Protein AF-A0A2N5Z7J4-F1 (afdb_monomer_lite)

Secondary structure (DSSP, 8-state):
-----------HHHHHHHHHHHHSGGGGGGSTGGGHHHHHHHHHHHHHHHTTPPPBTTBS------------S-----

Structure (mmCIF, N/CA/C/O backbone):
data_AF-A0A2N5Z7J4-F1
#
_entry.id   AF-A0A2N5Z7J4-F1
#
loop_
_atom_site.group_PDB
_atom_site.id
_atom_site.type_symbol
_atom_site.label_atom_id
_atom_site.label_alt_id
_atom_site.label_comp_id
_atom_site.label_asym_id
_atom_site.label_entity_id
_atom_site.label_seq_id
_atom_site.pdbx_PDB_ins_code
_atom_site.Cartn_x
_atom_site.Cartn_y
_atom_site.Cartn_z
_atom_site.occupancy
_atom_site.B_iso_or_equiv
_atom_site.auth_seq_id
_atom_site.auth_comp_id
_atom_site.auth_asym_id
_atom_site.auth_atom_id
_atom_site.pdbx_PDB_model_num
ATOM 1 N N . MET A 1 1 ? -2.146 12.913 43.106 1.00 39.59 1 MET A N 1
ATOM 2 C CA . MET A 1 1 ? -1.011 12.198 42.485 1.00 39.59 1 MET A CA 1
ATOM 3 C C . MET A 1 1 ? -1.571 11.347 41.359 1.00 39.59 1 MET A C 1
ATOM 5 O O . MET A 1 1 ? -2.438 10.527 41.629 1.00 39.59 1 MET A O 1
ATOM 9 N N . LEU A 1 2 ? -1.168 11.590 40.112 1.00 46.78 2 LEU A N 1
ATOM 10 C CA . LEU A 1 2 ? -1.542 10.736 38.984 1.00 46.78 2 LEU A CA 1
ATOM 11 C C . LEU A 1 2 ? -0.660 9.488 39.033 1.00 46.78 2 LEU A C 1
ATOM 13 O O . LEU A 1 2 ? 0.557 9.588 38.901 1.00 46.78 2 LEU A O 1
ATOM 17 N N . VAL A 1 3 ? -1.269 8.330 39.275 1.00 57.88 3 VAL A N 1
ATOM 18 C CA . VAL A 1 3 ? -0.589 7.041 39.145 1.00 57.88 3 VAL A CA 1
ATOM 19 C C . VAL A 1 3 ? -0.280 6.856 37.657 1.00 57.88 3 VAL A C 1
ATOM 21 O O . VAL A 1 3 ? -1.216 6.910 36.854 1.00 57.88 3 VAL A O 1
ATOM 24 N N . PRO A 1 4 ? 0.985 6.669 37.245 1.00 58.44 4 PRO A N 1
ATOM 25 C CA . PRO A 1 4 ? 1.278 6.323 35.867 1.00 58.44 4 PRO A CA 1
ATOM 26 C C . PRO A 1 4 ? 0.683 4.939 35.613 1.00 58.44 4 PRO A C 1
ATOM 28 O O . PRO A 1 4 ? 1.163 3.929 36.127 1.00 58.44 4 PRO A O 1
ATOM 31 N N . ALA A 1 5 ? -0.410 4.889 34.857 1.00 63.69 5 ALA A N 1
ATOM 32 C CA . ALA A 1 5 ? -0.917 3.629 34.351 1.00 63.69 5 ALA A CA 1
ATOM 33 C C . ALA A 1 5 ? 0.179 2.995 33.481 1.00 63.69 5 ALA A C 1
ATOM 35 O O . ALA A 1 5 ? 0.766 3.661 32.626 1.00 63.69 5 ALA A O 1
ATOM 36 N N . LEU A 1 6 ? 0.441 1.701 33.679 1.00 62.66 6 LEU A N 1
ATOM 37 C CA . LEU A 1 6 ? 1.156 0.861 32.718 1.00 62.66 6 LEU A CA 1
ATOM 38 C C . LEU A 1 6 ? 0.304 0.755 31.441 1.00 62.66 6 LEU A C 1
ATOM 40 O O . LEU A 1 6 ? -0.347 -0.257 31.185 1.00 62.66 6 LEU A O 1
ATOM 44 N N . VAL A 1 7 ? 0.246 1.825 30.650 1.00 62.31 7 VAL A N 1
ATOM 45 C CA . VAL A 1 7 ? -0.475 1.827 29.381 1.00 62.31 7 VAL A CA 1
ATOM 46 C C . VAL A 1 7 ? 0.362 1.032 28.387 1.00 62.31 7 VAL A C 1
ATOM 48 O O . VAL A 1 7 ? 1.401 1.493 27.913 1.00 62.31 7 VAL A O 1
ATOM 51 N N . LYS A 1 8 ? -0.093 -0.177 28.046 1.00 65.75 8 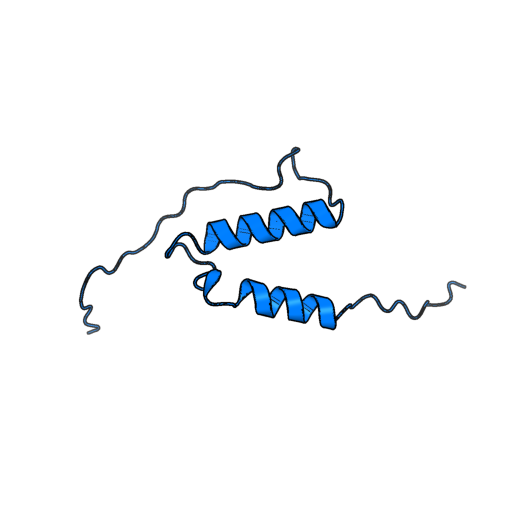LYS A N 1
ATOM 52 C CA . LYS A 1 8 ? 0.436 -0.945 26.911 1.00 65.75 8 LYS A CA 1
ATOM 53 C C . LYS A 1 8 ? -0.038 -0.308 25.602 1.00 65.75 8 LYS A C 1
ATOM 55 O O . LYS A 1 8 ? -0.918 -0.821 24.927 1.00 65.75 8 LYS A O 1
ATOM 60 N N . SER A 1 9 ? 0.531 0.852 25.289 1.00 65.81 9 SER A N 1
ATOM 61 C CA . SER A 1 9 ? 0.208 1.658 24.106 1.00 65.81 9 SER A CA 1
ATOM 62 C C . SER A 1 9 ? 0.662 0.992 22.795 1.00 65.81 9 SE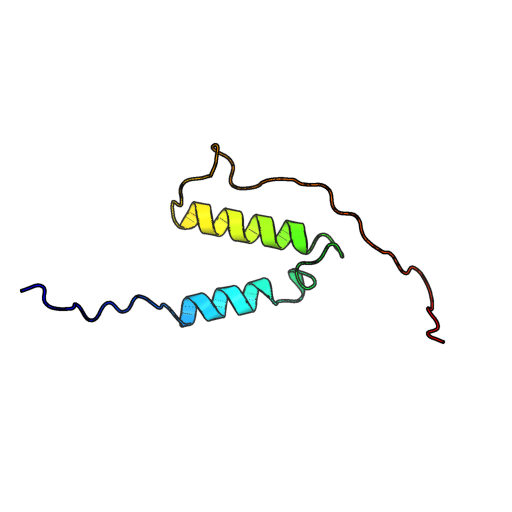R A C 1
ATOM 64 O O . SER A 1 9 ? 0.031 1.162 21.756 1.00 65.81 9 SER A O 1
ATOM 66 N N . GLN A 1 10 ? 1.720 0.170 22.829 1.00 77.44 10 GLN A N 1
ATOM 67 C CA . GLN A 1 10 ? 2.266 -0.452 21.621 1.00 77.44 10 GLN A CA 1
ATOM 68 C C . GLN A 1 10 ? 1.708 -1.862 21.391 1.00 77.44 10 GLN A C 1
ATOM 70 O O . GLN A 1 10 ? 2.081 -2.814 22.078 1.00 77.44 10 GLN A O 1
ATOM 75 N N . ASN A 1 11 ? 0.859 -2.011 20.372 1.00 89.31 11 ASN A N 1
ATOM 76 C CA . ASN A 1 11 ? 0.494 -3.316 19.823 1.00 89.31 11 ASN A CA 1
ATOM 77 C C . ASN A 1 11 ? 1.526 -3.731 18.759 1.00 89.31 11 ASN A C 1
ATOM 79 O O . ASN A 1 11 ? 1.376 -3.449 17.568 1.00 89.31 11 ASN A O 1
ATOM 83 N N . MET A 1 12 ? 2.602 -4.385 19.203 1.00 91.25 12 MET A N 1
ATOM 84 C CA . MET A 1 12 ? 3.706 -4.792 18.327 1.00 91.25 12 MET A CA 1
ATOM 85 C C . MET A 1 12 ? 3.303 -5.850 17.299 1.00 91.25 12 MET A C 1
ATOM 87 O O . MET A 1 12 ? 3.843 -5.859 16.196 1.00 91.25 12 MET A O 1
ATOM 91 N N . GLN A 1 13 ? 2.363 -6.734 17.637 1.00 94.00 13 GLN A N 1
ATOM 92 C CA . GLN A 1 13 ? 1.838 -7.734 16.709 1.00 94.00 13 GLN A CA 1
ATOM 93 C C . GLN A 1 13 ? 1.124 -7.049 15.542 1.00 94.00 13 GLN A C 1
ATOM 95 O O . GLN A 1 13 ? 1.394 -7.352 14.381 1.00 94.00 13 GLN A O 1
ATOM 100 N N . PHE A 1 14 ? 0.277 -6.066 15.846 1.00 93.19 14 PHE A N 1
ATOM 101 C CA . PHE A 1 14 ? -0.389 -5.263 14.831 1.00 93.19 14 PHE A CA 1
ATOM 102 C C . PHE A 1 14 ? 0.618 -4.490 13.971 1.00 93.19 14 PHE A C 1
ATOM 104 O O . PHE A 1 14 ? 0.549 -4.574 12.746 1.00 93.19 14 PHE A O 1
ATOM 111 N N . ALA A 1 15 ? 1.594 -3.809 14.582 1.00 94.31 15 ALA A N 1
ATOM 112 C CA . ALA A 1 15 ? 2.617 -3.071 13.839 1.00 94.31 15 ALA A CA 1
ATOM 113 C C . AL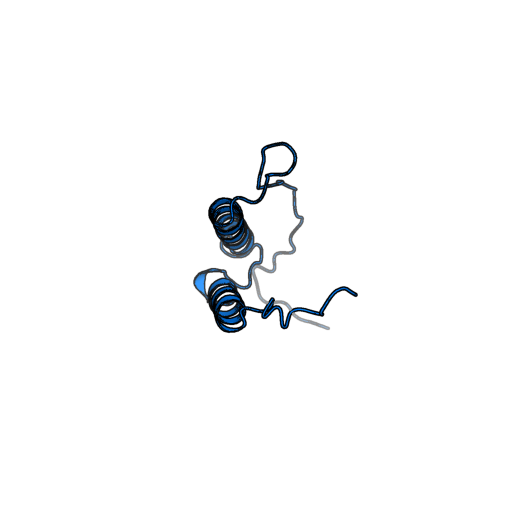A A 1 15 ? 3.376 -3.972 12.848 1.00 94.31 15 ALA A C 1
ATOM 115 O O . ALA A 1 15 ? 3.526 -3.613 11.681 1.00 94.31 15 ALA A O 1
ATOM 116 N N . ARG A 1 16 ? 3.777 -5.175 13.283 1.00 96.56 16 ARG A N 1
ATOM 117 C CA . ARG A 1 16 ? 4.401 -6.180 12.409 1.00 96.56 16 ARG A CA 1
ATOM 118 C C . ARG A 1 16 ? 3.468 -6.601 11.277 1.00 96.56 16 ARG A C 1
ATOM 120 O O . ARG A 1 16 ? 3.890 -6.569 10.133 1.00 96.56 16 ARG A O 1
ATOM 127 N N . SER A 1 17 ? 2.189 -6.864 11.556 1.00 97.06 17 SER A N 1
ATOM 128 C CA . SER A 1 17 ? 1.224 -7.240 10.509 1.00 97.06 17 SER A CA 1
ATOM 129 C C . SER A 1 17 ? 1.041 -6.162 9.430 1.00 97.06 17 SER A C 1
ATOM 131 O O . SER A 1 17 ? 0.903 -6.478 8.247 1.00 97.06 17 SER A O 1
ATOM 133 N N . ILE A 1 18 ? 1.079 -4.881 9.817 1.00 97.69 18 ILE A N 1
ATOM 134 C CA . ILE A 1 18 ? 1.019 -3.757 8.877 1.00 97.69 18 ILE A CA 1
ATOM 135 C C . ILE A 1 18 ? 2.287 -3.702 8.024 1.00 97.69 18 ILE A C 1
ATOM 137 O O . ILE A 1 18 ? 2.184 -3.545 6.807 1.00 97.69 18 ILE A O 1
ATOM 141 N N . ILE A 1 19 ? 3.462 -3.860 8.643 1.00 97.38 19 ILE A N 1
ATOM 142 C CA . ILE A 1 19 ? 4.750 -3.888 7.940 1.00 97.38 19 ILE A CA 1
ATOM 143 C C . ILE A 1 19 ? 4.796 -5.064 6.961 1.00 97.38 19 ILE A C 1
ATOM 145 O O . ILE A 1 19 ? 5.098 -4.847 5.789 1.00 97.38 19 ILE A O 1
ATOM 149 N N . ASP A 1 20 ? 4.436 -6.270 7.396 1.00 98.00 20 ASP A N 1
ATOM 150 C CA . ASP A 1 20 ? 4.420 -7.476 6.561 1.00 98.00 20 ASP A CA 1
ATOM 151 C C . ASP A 1 20 ? 3.496 -7.282 5.353 1.00 98.00 20 ASP A C 1
ATOM 153 O O . ASP A 1 20 ? 3.874 -7.551 4.214 1.00 98.00 20 ASP A O 1
ATOM 157 N N . THR A 1 21 ? 2.309 -6.709 5.576 1.00 98.19 21 THR A N 1
ATOM 158 C CA . THR A 1 21 ? 1.358 -6.430 4.495 1.00 98.19 21 THR A CA 1
ATOM 159 C C . THR A 1 21 ? 1.930 -5.415 3.507 1.00 98.19 21 THR A C 1
ATOM 161 O O . THR A 1 21 ? 2.045 -5.717 2.322 1.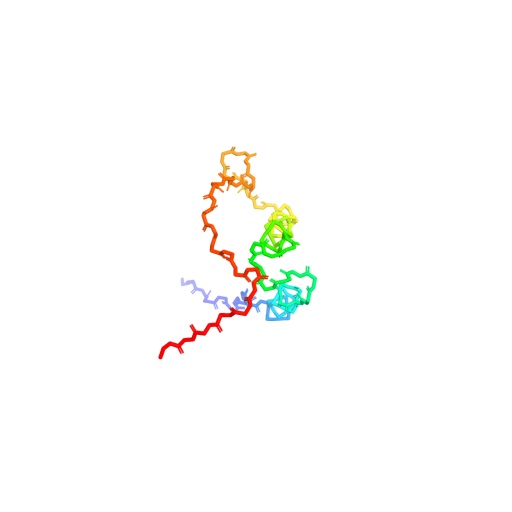00 98.19 21 THR A O 1
ATOM 164 N N . LEU A 1 22 ? 2.341 -4.232 3.977 1.00 98.31 22 LEU A N 1
ATOM 165 C CA . LEU A 1 22 ? 2.823 -3.132 3.129 1.00 98.31 22 LEU A CA 1
ATOM 166 C C . LEU A 1 22 ? 4.187 -3.397 2.474 1.00 98.31 22 LEU A C 1
ATOM 168 O O . LEU A 1 22 ? 4.568 -2.668 1.552 1.00 98.31 22 LEU A O 1
ATOM 172 N N . SER A 1 23 ? 4.940 -4.383 2.961 1.00 97.94 23 SER A N 1
ATOM 173 C CA . SER A 1 23 ? 6.211 -4.829 2.379 1.00 97.94 23 SER A CA 1
ATOM 174 C C . SER A 1 23 ? 6.078 -6.046 1.463 1.00 97.94 23 SER A C 1
ATOM 176 O O . SER A 1 23 ? 7.053 -6.393 0.802 1.00 97.94 23 SER A O 1
ATOM 178 N N . SER A 1 24 ? 4.891 -6.650 1.364 1.00 98.31 24 SER A N 1
ATOM 179 C CA . SER A 1 24 ? 4.644 -7.767 0.450 1.00 98.31 24 SER A CA 1
ATOM 180 C C . SER A 1 24 ? 4.762 -7.370 -1.027 1.00 98.31 24 SER A C 1
ATOM 182 O O . SER A 1 24 ? 4.523 -6.218 -1.414 1.00 98.31 24 SER A O 1
ATOM 184 N N . ASP A 1 25 ? 5.044 -8.362 -1.875 1.00 97.88 25 ASP A N 1
ATOM 185 C CA . ASP A 1 25 ? 5.187 -8.204 -3.330 1.00 97.88 25 ASP A CA 1
ATOM 186 C C . ASP A 1 25 ? 3.976 -7.530 -3.993 1.00 97.88 25 ASP A C 1
ATOM 188 O O . ASP A 1 25 ? 4.115 -6.836 -5.002 1.00 97.88 25 ASP A O 1
ATOM 192 N N . TYR A 1 26 ? 2.785 -7.672 -3.401 1.00 97.88 26 TYR A N 1
ATOM 193 C CA . TYR A 1 26 ? 1.551 -7.052 -3.884 1.00 97.88 26 TYR A CA 1
ATOM 194 C C . TYR A 1 26 ? 1.653 -5.520 -4.009 1.00 97.88 26 TYR A C 1
ATOM 196 O O . TYR A 1 26 ? 1.072 -4.930 -4.933 1.00 97.88 26 TYR A O 1
ATOM 204 N N . PHE A 1 27 ? 2.405 -4.881 -3.105 1.00 98.00 27 PHE A N 1
ATOM 205 C CA . PHE A 1 27 ? 2.569 -3.427 -3.047 1.00 98.00 27 PHE A CA 1
ATOM 206 C C . PHE A 1 27 ? 3.760 -2.908 -3.857 1.00 98.00 27 PHE A C 1
ATOM 208 O O . PHE A 1 27 ? 3.961 -1.698 -3.882 1.00 98.00 27 PHE A O 1
ATOM 215 N N . PHE A 1 28 ? 4.538 -3.764 -4.534 1.00 96.69 28 PHE A N 1
ATOM 216 C CA . PHE A 1 28 ? 5.626 -3.351 -5.439 1.00 96.69 28 PHE A CA 1
ATOM 217 C C . PHE A 1 28 ? 6.588 -2.311 -4.829 1.00 96.69 28 PHE A C 1
ATOM 219 O O . PHE A 1 28 ? 6.953 -1.323 -5.465 1.00 96.69 28 PHE A O 1
ATOM 226 N N . GLY A 1 29 ? 6.951 -2.489 -3.554 1.00 95.06 29 GLY A N 1
ATOM 227 C CA . GLY A 1 29 ? 7.826 -1.554 -2.837 1.00 95.06 29 GLY A CA 1
ATOM 228 C C . GLY A 1 29 ? 7.206 -0.179 -2.547 1.00 95.06 29 GLY A C 1
ATOM 229 O O . GLY A 1 29 ? 7.918 0.715 -2.098 1.00 95.06 29 GLY A O 1
ATOM 230 N N . ARG A 1 30 ? 5.891 -0.014 -2.761 1.00 95.94 30 ARG A N 1
ATOM 231 C CA . ARG A 1 30 ? 5.107 1.219 -2.549 1.00 95.94 30 ARG A CA 1
ATOM 232 C C . ARG A 1 30 ? 5.533 2.384 -3.450 1.00 95.94 30 ARG A C 1
ATOM 234 O O . ARG A 1 30 ? 5.326 3.542 -3.102 1.00 95.94 30 ARG A O 1
ATOM 241 N N . GLY A 1 31 ? 6.145 2.069 -4.591 1.00 93.00 31 GLY A N 1
ATOM 242 C CA . GLY A 1 31 ? 6.507 3.036 -5.627 1.00 93.00 31 GLY A CA 1
ATOM 243 C C . GLY A 1 31 ? 5.504 3.073 -6.781 1.00 93.00 31 GLY A C 1
ATOM 244 O O . GLY A 1 31 ? 4.534 2.319 -6.813 1.00 93.00 31 GLY A O 1
ATOM 245 N N . TYR A 1 32 ? 5.783 3.914 -7.776 1.00 91.56 32 TYR A N 1
ATOM 246 C CA . TYR A 1 32 ? 4.924 4.112 -8.953 1.00 91.56 32 TYR A CA 1
ATOM 247 C C . TYR A 1 32 ? 4.806 2.870 -9.861 1.00 91.56 32 TYR A C 1
ATOM 249 O O . TYR A 1 32 ? 3.893 2.759 -10.680 1.00 91.56 32 TYR A O 1
ATOM 257 N N . ILE A 1 33 ? 5.719 1.900 -9.735 1.00 91.62 33 ILE A N 1
ATOM 258 C CA . ILE A 1 33 ? 5.678 0.657 -10.513 1.00 91.62 33 ILE A CA 1
ATOM 259 C C . ILE A 1 33 ? 4.412 -0.134 -10.167 1.00 91.62 33 ILE A C 1
ATOM 261 O O . ILE A 1 33 ? 4.142 -0.426 -9.003 1.00 91.62 33 ILE A O 1
ATOM 265 N N . LYS A 1 34 ? 3.643 -0.520 -11.197 1.00 93.88 34 LYS A N 1
ATOM 266 C CA . LYS A 1 34 ? 2.412 -1.330 -11.074 1.00 93.88 34 LYS A CA 1
ATOM 267 C C . LYS A 1 34 ? 1.413 -0.777 -10.039 1.00 93.88 34 LYS A C 1
ATOM 269 O O . LYS A 1 34 ? 0.701 -1.555 -9.385 1.00 93.88 34 LYS A O 1
ATOM 274 N N . ASN A 1 35 ? 1.356 0.553 -9.917 1.00 94.81 35 ASN A N 1
ATOM 275 C CA . ASN A 1 35 ? 0.492 1.285 -8.987 1.00 94.81 35 ASN A CA 1
ATOM 276 C C . ASN A 1 35 ? 0.717 0.892 -7.512 1.00 94.81 35 ASN A C 1
ATOM 278 O O . ASN A 1 35 ? -0.240 0.825 -6.736 1.00 94.81 35 ASN A O 1
ATOM 282 N N . GLY A 1 36 ? 1.952 0.542 -7.132 1.00 96.94 36 GLY A N 1
ATOM 283 C CA . GLY A 1 36 ? 2.294 0.130 -5.767 1.00 96.94 36 GLY A CA 1
ATOM 284 C C . GLY A 1 36 ? 1.994 1.208 -4.722 1.00 96.94 36 GLY A C 1
ATOM 285 O O . GLY A 1 36 ? 1.436 0.920 -3.662 1.00 96.94 36 GLY A O 1
ATOM 286 N N . ASP A 1 37 ? 2.293 2.455 -5.064 1.00 96.25 37 ASP A N 1
ATOM 287 C CA . ASP A 1 37 ? 1.957 3.669 -4.324 1.00 96.25 37 ASP A CA 1
ATOM 288 C C . ASP A 1 37 ? 0.445 3.814 -4.072 1.00 96.25 37 ASP A C 1
ATOM 290 O O . ASP A 1 37 ? 0.006 3.935 -2.928 1.00 96.25 37 ASP A O 1
ATOM 294 N N . ASN A 1 38 ? -0.371 3.709 -5.120 1.00 96.94 38 ASN A N 1
ATOM 295 C CA . ASN A 1 38 ? -1.823 3.832 -5.051 1.00 96.94 38 ASN A CA 1
ATOM 296 C C . ASN A 1 38 ? -2.448 2.692 -4.240 1.00 96.94 38 ASN A C 1
ATOM 298 O O . ASN A 1 38 ? -3.339 2.924 -3.422 1.00 96.94 38 ASN A O 1
ATOM 302 N N . LYS A 1 39 ? -1.954 1.458 -4.407 1.00 98.31 39 LYS A N 1
ATOM 303 C CA . LYS A 1 39 ? -2.382 0.313 -3.587 1.00 98.31 39 LYS A CA 1
ATOM 304 C C . LYS A 1 39 ? -2.105 0.557 -2.107 1.00 98.31 39 LYS A C 1
ATOM 306 O O . LYS A 1 39 ? -2.982 0.312 -1.280 1.00 98.31 39 LYS A O 1
ATOM 311 N N . ALA A 1 40 ? -0.913 1.052 -1.772 1.00 98.31 40 ALA A N 1
ATOM 312 C CA . ALA A 1 40 ? -0.542 1.360 -0.395 1.00 98.31 40 ALA A CA 1
ATOM 313 C C . ALA A 1 40 ? -1.414 2.482 0.185 1.00 98.31 40 ALA A C 1
ATOM 315 O O . ALA A 1 40 ? -1.918 2.347 1.301 1.00 98.31 40 ALA A O 1
ATOM 316 N N . ALA A 1 41 ? -1.659 3.544 -0.587 1.00 98.00 41 ALA A N 1
ATOM 317 C CA . ALA A 1 41 ? -2.529 4.644 -0.184 1.00 98.00 41 ALA A CA 1
ATOM 318 C C . ALA A 1 41 ? -3.962 4.168 0.110 1.00 98.00 41 ALA A C 1
ATOM 320 O O . ALA A 1 41 ? -4.529 4.525 1.143 1.00 98.00 41 ALA A O 1
ATOM 321 N N . LEU A 1 42 ? -4.530 3.308 -0.744 1.00 98.31 42 LEU A N 1
ATOM 322 C CA . LEU A 1 42 ? -5.860 2.727 -0.534 1.00 98.31 42 LEU A CA 1
ATOM 323 C C . LEU A 1 42 ? -5.916 1.830 0.709 1.00 98.31 42 LEU A C 1
ATOM 325 O O . LEU A 1 42 ? -6.850 1.952 1.498 1.00 98.31 42 LEU A O 1
ATOM 329 N N . PHE A 1 43 ? -4.900 0.995 0.930 1.00 98.50 43 PHE A N 1
ATOM 330 C CA . PHE A 1 43 ? -4.814 0.171 2.136 1.00 98.50 43 PHE A CA 1
ATOM 331 C C . PHE A 1 43 ? -4.774 1.024 3.413 1.00 98.50 43 PHE A C 1
ATOM 333 O O . PHE A 1 43 ? -5.495 0.748 4.372 1.00 98.50 43 PHE A O 1
ATOM 340 N N . ILE A 1 44 ? -3.957 2.082 3.429 1.00 97.94 44 ILE A N 1
ATOM 341 C CA . ILE A 1 44 ? -3.845 2.988 4.580 1.00 97.94 44 ILE A CA 1
ATOM 342 C C . ILE A 1 44 ? -5.165 3.730 4.806 1.00 97.94 44 ILE A C 1
ATOM 344 O O . ILE A 1 44 ? -5.636 3.793 5.940 1.00 97.94 44 ILE A O 1
ATOM 348 N N . LYS A 1 45 ? -5.799 4.227 3.738 1.00 98.00 45 LYS A N 1
ATOM 349 C CA . LYS A 1 45 ? -7.130 4.847 3.777 1.00 98.00 45 LYS A CA 1
ATOM 350 C C . LYS A 1 45 ? -8.151 3.934 4.465 1.00 98.00 45 LYS A C 1
ATOM 352 O O . LYS A 1 45 ? -8.840 4.375 5.381 1.00 98.00 45 LYS A O 1
ATOM 357 N N . ASP A 1 46 ? -8.208 2.661 4.078 1.00 98.19 46 ASP A N 1
ATOM 358 C CA . ASP A 1 46 ? -9.140 1.697 4.672 1.00 98.19 46 ASP A CA 1
ATOM 359 C C . ASP A 1 46 ? -8.829 1.437 6.159 1.00 98.19 46 ASP A C 1
ATOM 361 O O . ASP A 1 46 ? -9.750 1.298 6.965 1.00 98.19 46 ASP A O 1
ATOM 365 N N . LYS A 1 47 ? -7.548 1.447 6.563 1.00 97.69 47 LYS A N 1
ATOM 366 C CA . LYS A 1 47 ? -7.154 1.355 7.981 1.00 97.69 47 LYS A CA 1
ATOM 367 C C . LYS A 1 47 ? -7.554 2.587 8.789 1.00 97.69 47 LYS A C 1
ATOM 369 O O . LYS A 1 47 ? -8.033 2.435 9.908 1.00 97.69 47 LYS A O 1
ATOM 374 N N . LEU A 1 48 ? -7.407 3.788 8.235 1.00 97.00 48 LEU A N 1
ATOM 375 C CA . LEU A 1 48 ? -7.845 5.024 8.891 1.00 97.00 48 LEU A CA 1
ATOM 376 C C . LEU A 1 48 ? -9.363 5.033 9.108 1.00 97.00 48 LEU A C 1
ATOM 378 O O . LEU A 1 48 ? -9.812 5.343 10.211 1.00 97.00 48 LEU A O 1
ATOM 382 N N . ILE A 1 49 ? -10.133 4.608 8.100 1.00 97.25 49 ILE A N 1
ATOM 383 C CA . ILE A 1 49 ? -11.588 4.425 8.214 1.00 97.25 49 ILE A CA 1
ATOM 384 C C . ILE A 1 49 ? -11.910 3.391 9.300 1.00 97.25 49 ILE A C 1
ATOM 386 O O . ILE A 1 49 ? -12.727 3.660 10.175 1.00 97.25 49 ILE A O 1
ATOM 390 N N . GLN A 1 50 ? -11.235 2.235 9.292 1.00 97.00 50 GLN A N 1
ATOM 391 C CA . GLN A 1 50 ? -11.420 1.178 10.295 1.00 97.00 50 GLN A CA 1
ATOM 392 C C . GLN A 1 50 ? -11.175 1.682 11.729 1.00 97.00 50 GLN A C 1
ATOM 394 O O . GLN A 1 50 ? -11.825 1.224 12.668 1.00 97.00 50 GLN A O 1
ATOM 399 N N . PHE A 1 51 ? -10.242 2.616 11.906 1.00 95.44 51 PHE A N 1
ATOM 400 C CA . PHE A 1 51 ? -9.912 3.211 13.201 1.00 95.44 51 PHE A CA 1
ATOM 401 C C . PHE A 1 51 ? -10.746 4.447 13.546 1.00 95.44 51 PHE A C 1
ATOM 403 O O . PHE A 1 51 ? -10.498 5.059 14.583 1.00 95.44 51 PHE A O 1
ATOM 410 N N . ASN A 1 52 ? -11.740 4.796 12.723 1.00 95.94 52 ASN A N 1
ATOM 411 C CA . ASN A 1 52 ? -12.567 5.994 12.879 1.00 95.94 52 ASN A CA 1
ATOM 412 C C . ASN A 1 52 ? -11.727 7.279 12.986 1.00 95.94 52 ASN A C 1
ATOM 414 O O . ASN A 1 52 ? -12.065 8.199 13.732 1.00 95.94 52 ASN A O 1
ATOM 418 N N . VAL A 1 53 ? -10.602 7.336 12.267 1.00 96.25 53 VAL A N 1
ATOM 419 C CA . VAL A 1 53 ? -9.768 8.537 12.214 1.00 96.25 53 VAL A CA 1
ATOM 420 C C . VAL A 1 53 ? -10.482 9.580 11.368 1.00 96.25 53 VAL A C 1
ATOM 422 O O . VAL A 1 53 ? -10.877 9.302 10.240 1.00 96.25 53 VAL A O 1
ATOM 425 N N . ASN A 1 54 ? -10.616 10.797 11.892 1.00 96.25 54 ASN A N 1
ATOM 426 C CA . ASN A 1 54 ? -11.216 11.892 11.139 1.00 96.25 54 ASN A CA 1
ATOM 427 C C . ASN A 1 54 ? -10.390 12.203 9.887 1.00 96.25 54 ASN A C 1
ATOM 429 O O . ASN A 1 54 ? -9.180 12.421 9.956 1.00 96.25 54 ASN A O 1
ATOM 433 N N . ALA A 1 55 ? -11.069 12.253 8.746 1.00 94.81 55 ALA A N 1
ATOM 434 C CA . ALA A 1 55 ? -10.465 12.651 7.489 1.00 94.81 55 ALA A CA 1
ATOM 435 C C . ALA A 1 55 ? -10.079 14.137 7.511 1.00 94.81 55 ALA A C 1
ATOM 437 O O . ALA A 1 55 ? -10.793 14.977 8.063 1.00 94.81 55 ALA A O 1
ATOM 438 N N . PHE A 1 56 ? -8.977 14.477 6.849 1.00 91.38 56 PHE A N 1
ATOM 439 C CA . PHE A 1 56 ? -8.593 15.868 6.649 1.00 91.38 56 PHE A CA 1
ATOM 440 C C . PHE A 1 56 ? -9.397 16.450 5.481 1.00 91.38 56 PHE A C 1
ATOM 442 O O . PHE A 1 56 ? -9.440 15.861 4.406 1.00 91.38 56 PHE A O 1
ATOM 449 N N . ASN A 1 57 ? -10.075 17.585 5.674 1.00 90.94 57 ASN A N 1
ATOM 450 C CA . ASN A 1 57 ? -10.967 18.178 4.662 1.00 90.94 57 ASN A CA 1
ATOM 451 C C . ASN A 1 57 ? -12.016 17.194 4.100 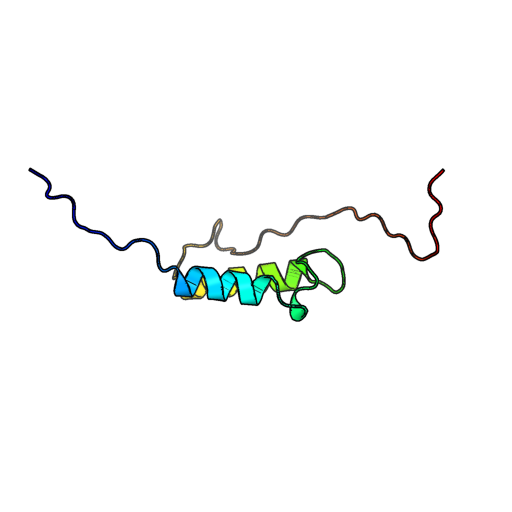1.00 90.94 57 ASN A C 1
ATOM 453 O O . ASN A 1 57 ? -12.339 17.233 2.915 1.00 90.94 57 ASN A O 1
ATOM 457 N N . ASN A 1 58 ? -12.538 16.289 4.940 1.00 90.25 58 ASN A N 1
ATOM 458 C CA . ASN A 1 58 ? -13.476 15.227 4.545 1.00 90.25 58 ASN A CA 1
ATOM 459 C C . ASN A 1 58 ? -12.931 14.254 3.479 1.00 90.25 58 ASN A C 1
ATOM 461 O O . ASN A 1 58 ? -13.700 13.525 2.853 1.00 90.25 58 ASN A O 1
ATOM 465 N N . GLN A 1 59 ? -11.611 14.214 3.274 1.00 95.06 59 GLN A N 1
ATOM 466 C CA . GLN A 1 59 ? -10.949 13.323 2.329 1.00 95.06 59 GLN A CA 1
ATOM 467 C C . GLN A 1 59 ? -9.788 12.586 3.008 1.00 95.06 59 GLN A C 1
ATOM 469 O O . GLN A 1 59 ? -8.999 13.149 3.758 1.00 95.06 59 GLN A O 1
ATOM 474 N N . TYR A 1 60 ? -9.678 11.285 2.753 1.00 96.62 60 TYR A N 1
ATOM 475 C CA . TYR A 1 60 ? -8.570 10.469 3.269 1.00 96.62 60 TYR A CA 1
ATOM 476 C C . TYR A 1 60 ? -7.370 10.422 2.316 1.00 96.62 60 TYR A C 1
ATOM 478 O O . TYR A 1 60 ? -6.291 9.983 2.702 1.00 96.62 60 TYR A O 1
ATOM 486 N N . LEU A 1 61 ? -7.570 10.828 1.061 1.00 96.62 61 LEU A N 1
ATOM 487 C CA . LEU A 1 61 ? -6.551 10.832 0.019 1.00 96.62 61 LEU A CA 1
ATOM 488 C C . LEU A 1 61 ? -6.353 12.259 -0.479 1.00 96.62 61 LEU A C 1
ATOM 490 O O . LEU A 1 61 ? -7.326 12.961 -0.742 1.00 96.62 61 LEU A O 1
ATOM 494 N N . GLN A 1 62 ? -5.094 12.642 -0.661 1.00 94.75 62 GLN A N 1
ATOM 495 C CA . GLN A 1 62 ? -4.701 13.911 -1.257 1.00 94.75 62 GLN A CA 1
ATOM 496 C C . GLN A 1 62 ? -3.890 13.615 -2.525 1.00 94.75 62 GLN A C 1
ATOM 498 O O . GLN A 1 62 ? -2.716 13.259 -2.419 1.00 94.75 62 GLN A O 1
ATOM 503 N N . PRO A 1 63 ? -4.495 13.693 -3.722 1.00 94.06 63 PRO A N 1
ATOM 504 C CA . PRO A 1 63 ? -3.773 13.436 -4.959 1.00 94.06 63 PRO A CA 1
ATOM 505 C C . PRO A 1 63 ? -2.782 14.567 -5.255 1.00 94.06 63 PRO A C 1
ATOM 507 O O . PRO A 1 63 ? -3.092 15.746 -5.079 1.00 94.06 63 PRO A O 1
ATOM 510 N N . PHE A 1 64 ? -1.603 14.205 -5.750 1.00 93.88 64 PHE A N 1
ATOM 511 C CA . PHE A 1 64 ? -0.602 15.137 -6.261 1.00 93.88 64 PHE A CA 1
ATOM 512 C C . PHE A 1 64 ? 0.145 14.503 -7.442 1.00 93.88 64 PHE A C 1
ATOM 514 O O . PHE A 1 64 ? 0.272 13.276 -7.498 1.00 93.88 64 PHE A O 1
ATOM 521 N N . PRO A 1 65 ? 0.624 15.304 -8.408 1.00 93.00 65 PRO A N 1
ATOM 522 C CA . PRO A 1 65 ? 1.398 14.783 -9.524 1.00 93.00 65 PRO A CA 1
ATOM 523 C C . PRO A 1 65 ? 2.807 14.392 -9.068 1.00 93.00 65 PRO A C 1
ATOM 525 O O . PRO A 1 65 ? 3.428 15.084 -8.261 1.00 93.00 65 PRO A O 1
ATOM 528 N N . ILE A 1 66 ? 3.337 13.314 -9.640 1.00 88.44 66 ILE A N 1
ATOM 529 C CA . ILE A 1 66 ? 4.730 12.898 -9.465 1.00 88.44 66 ILE A CA 1
ATOM 530 C C . ILE A 1 66 ? 5.424 12.841 -10.823 1.00 88.44 66 ILE A C 1
ATOM 532 O O . ILE A 1 66 ? 4.847 12.380 -11.806 1.00 88.44 66 ILE A O 1
ATOM 536 N N . SER A 1 67 ? 6.670 13.309 -10.874 1.00 90.81 67 SER A N 1
ATOM 537 C CA . SER A 1 67 ? 7.553 13.102 -12.023 1.00 90.81 67 SER A CA 1
ATOM 538 C C . SER A 1 67 ? 8.411 11.871 -11.759 1.00 90.81 67 SER A C 1
ATOM 540 O O . SER A 1 67 ? 8.994 11.748 -10.680 1.00 90.81 67 SER A O 1
ATOM 542 N N . VAL A 1 68 ? 8.468 10.946 -12.718 1.00 86.38 68 VAL A N 1
ATOM 543 C CA . VAL A 1 68 ? 9.177 9.672 -12.560 1.00 86.38 68 VAL A CA 1
ATOM 544 C C . VAL A 1 68 ? 10.193 9.473 -13.674 1.00 86.38 68 VAL A C 1
ATOM 546 O O . VAL A 1 68 ? 9.904 9.660 -14.855 1.00 86.38 68 VAL A O 1
ATOM 549 N N . ASN A 1 69 ? 11.395 9.052 -13.288 1.00 85.81 69 ASN A N 1
ATOM 550 C CA . ASN A 1 69 ? 12.414 8.625 -14.237 1.00 85.81 69 ASN A CA 1
ATOM 551 C C . ASN A 1 69 ? 12.113 7.192 -14.675 1.00 85.81 69 ASN A C 1
ATOM 553 O O . ASN A 1 69 ? 11.951 6.315 -13.829 1.00 85.81 69 ASN A O 1
ATOM 557 N N . THR A 1 70 ? 12.075 6.951 -15.984 1.00 80.50 70 THR A N 1
ATOM 558 C CA . THR A 1 70 ? 11.842 5.617 -16.549 1.00 80.50 70 THR A CA 1
ATOM 559 C C . THR A 1 70 ? 13.081 5.177 -17.317 1.00 80.50 70 THR A C 1
ATOM 561 O O . THR A 1 70 ? 13.575 5.919 -18.161 1.00 80.50 70 THR A O 1
ATOM 564 N N . PHE A 1 71 ? 13.568 3.966 -17.054 1.00 83.56 71 PHE A N 1
ATOM 565 C CA . PHE A 1 71 ? 14.716 3.379 -17.751 1.00 83.56 71 PHE A CA 1
ATOM 566 C C . PHE A 1 71 ? 14.257 2.130 -18.520 1.00 83.56 71 PHE A C 1
ATOM 568 O O . PHE A 1 71 ? 14.331 1.024 -17.990 1.00 83.56 71 PHE A O 1
ATOM 575 N N . PRO A 1 72 ? 13.722 2.280 -19.747 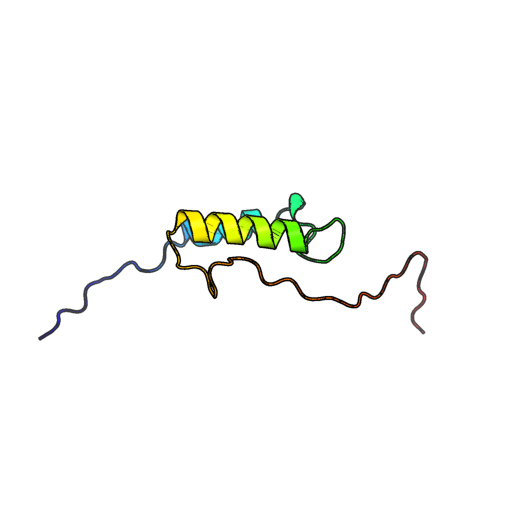1.00 81.06 72 PRO A N 1
ATOM 576 C CA . PRO A 1 72 ? 13.072 1.184 -20.476 1.00 81.06 72 PRO A CA 1
ATOM 577 C C . PRO A 1 72 ? 14.050 0.158 -21.074 1.00 81.06 72 PRO A C 1
ATOM 579 O O . PRO A 1 72 ? 13.617 -0.821 -21.677 1.00 81.06 72 PRO A O 1
ATOM 582 N N . GLY A 1 73 ? 15.360 0.372 -20.941 1.00 85.50 73 GLY A N 1
ATOM 583 C CA . GLY A 1 73 ? 16.392 -0.465 -21.544 1.00 85.50 73 GLY A CA 1
ATOM 584 C C . GLY A 1 73 ? 17.668 -0.524 -20.712 1.00 85.50 73 GLY A C 1
ATOM 585 O O . GLY A 1 73 ? 17.743 0.023 -19.612 1.00 85.50 73 GLY A O 1
ATOM 586 N N . ARG A 1 74 ? 18.684 -1.213 -21.246 1.00 87.06 74 ARG A N 1
ATOM 587 C CA . ARG A 1 74 ? 19.991 -1.340 -20.588 1.00 87.06 74 ARG A CA 1
ATOM 588 C C . ARG A 1 74 ? 20.621 0.038 -20.385 1.00 87.06 74 ARG A C 1
ATOM 590 O O . ARG A 1 74 ? 20.810 0.782 -21.341 1.00 87.06 74 ARG A O 1
ATOM 597 N N . MET A 1 75 ? 20.970 0.325 -19.138 1.00 85.00 75 MET A N 1
ATOM 598 C CA . MET A 1 75 ? 21.707 1.514 -18.721 1.00 85.00 75 MET A CA 1
ATOM 599 C C . MET A 1 75 ? 23.167 1.126 -18.486 1.00 85.00 75 MET A C 1
ATOM 601 O O . MET A 1 75 ? 23.431 0.083 -17.890 1.00 85.00 75 MET A O 1
ATOM 605 N N . MET A 1 76 ? 24.106 1.954 -18.941 1.00 84.25 76 MET A N 1
ATOM 606 C CA . MET A 1 76 ? 25.521 1.838 -18.584 1.00 84.25 76 MET A CA 1
ATOM 607 C C . MET A 1 76 ? 25.881 3.000 -17.665 1.00 84.25 76 MET A C 1
ATOM 609 O O . MET A 1 76 ? 25.482 4.135 -17.922 1.00 84.25 76 MET A O 1
ATOM 613 N N . VAL A 1 77 ? 26.608 2.704 -16.594 1.00 79.38 77 VAL A N 1
ATOM 614 C CA . VAL A 1 77 ? 27.225 3.718 -15.735 1.00 79.38 77 VAL A CA 1
ATOM 615 C C . VAL A 1 77 ? 28.675 3.858 -16.195 1.00 79.38 77 VAL A C 1
ATOM 617 O O . VAL A 1 77 ? 29.297 2.845 -16.516 1.00 79.38 77 VAL A O 1
ATOM 620 N N . ALA A 1 78 ? 29.150 5.099 -16.312 1.00 64.94 78 ALA A N 1
ATOM 621 C CA . ALA A 1 78 ? 30.521 5.415 -16.712 1.00 64.94 78 ALA A CA 1
ATOM 622 C C . ALA A 1 78 ? 31.539 5.035 -15.629 1.00 64.94 78 ALA A C 1
ATOM 624 O O . ALA A 1 78 ? 31.180 5.136 -14.433 1.00 64.94 78 ALA A O 1
#

Radius of gyration: 18.77 Å; chains: 1; bounding box: 44×26×64 Å

Sequence (78 aa):
MLVPALVKSQNMQFARSIIDTLSSDYFFGRGYIKNGDNKAALFIKDKLIQFNVNAFNNQYLQPFPISVNTFPGRMMVA

pLDDT: mean 89.11, std 12.98, range [39.59, 98.5]

Foldseek 3Di:
DDDPPPPPVDPPVVVVVLVCVLVDVVLVVLDPPPCSVVVNLVVVLVVCVVVVPDDDVNDSDDDDDDDDDDDPDDDDDD